Protein 1ZLB (pdb70)

Structure (mmCIF, N/CA/C/O backbone):
data_1ZLB
#
_entry.id   1ZLB
#
_cell.length_a   39.964
_cell.length_b   53.794
_cell.length_c   89.816
_cell.angle_alpha   90.00
_cell.angle_beta   90.00
_cell.angle_gamma   90.00
#
_symmetry.space_group_name_H-M   'C 2 2 21'
#
loop_
_entity.id
_entity.type
_entity.pdbx_description
1 polymer 'hypotensive phospholipase A2'
2 water water
#
loop_
_atom_site.group_PDB
_atom_site.id
_atom_site.type_symbol
_atom_site.label_atom_id
_atom_site.label_alt_id
_atom_site.label_comp_id
_atom_site.label_asym_id
_atom_site.label_entity_id
_atom_site.label_seq_id
_atom_site.pdbx_PDB_ins_code
_atom_site.Cartn_x
_atom_site.Cartn_y
_atom_site.Cartn_z
_atom_site.occupancy
_atom_site.B_iso_or_equiv
_atom_site.auth_seq_id
_atom_site.auth_comp_id
_atom_site.auth_asym_id
_atom_site.auth_atom_id
_atom_site.pdbx_PDB_model_num
ATOM 1 N N . SER A 1 1 ? 25.249 11.493 36.051 1.00 8.76 1 SER A N 1
ATOM 2 C CA . SER A 1 1 ? 25.818 12.067 34.826 1.00 8.35 1 SER A CA 1
ATOM 3 C C . SER A 1 1 ? 24.718 12.114 33.789 1.00 7.83 1 SER A C 1
ATOM 4 O O . SER A 1 1 ? 23.738 11.375 33.882 1.00 8.09 1 SER A O 1
ATOM 7 N N . LEU A 1 2 ? 24.958 12.890 32.736 1.00 7.95 2 LEU A N 1
ATOM 8 C CA . LEU A 1 2 ? 23.955 12.917 31.652 1.00 7.64 2 LEU A CA 1
ATOM 9 C C . LEU A 1 2 ? 23.847 11.574 30.977 1.00 7.83 2 LEU A C 1
ATOM 10 O O . LEU A 1 2 ? 22.782 11.259 30.451 1.00 8.38 2 LEU A O 1
ATOM 15 N N . TRP A 1 3 ? 24.907 10.780 30.951 1.00 8.47 3 TRP A N 1
ATOM 16 C CA . TRP A 1 3 ? 24.811 9.432 30.394 1.00 9.72 3 TRP A CA 1
ATOM 17 C C . TRP A 1 3 ? 23.730 8.675 31.111 1.00 9.46 3 TRP A C 1
ATOM 18 O O . TRP A 1 3 ? 22.918 7.988 30.537 1.00 10.78 3 TRP A O 1
ATOM 29 N N . GLN A 1 4 ? 23.734 8.728 32.450 1.00 9.79 4 GLN A N 1
ATOM 30 C CA . GLN A 1 4 ? 22.792 8.075 33.294 1.00 10.43 4 GLN A CA 1
ATOM 31 C C . GLN A 1 4 ? 21.428 8.690 33.133 1.00 9.31 4 GLN A C 1
ATOM 32 O O . GLN A 1 4 ? 20.428 7.941 33.120 1.00 10.87 4 GLN A O 1
ATOM 38 N N . PHE A 1 5 ? 21.329 10.007 32.988 1.00 8.70 5 PHE A N 1
ATOM 39 C CA . PHE A 1 5 ? 20.035 10.626 32.760 1.00 8.40 5 PHE A CA 1
ATOM 40 C C . PHE A 1 5 ? 19.406 10.038 31.488 1.00 8.77 5 PHE A C 1
ATOM 41 O O . PHE A 1 5 ? 18.237 9.680 31.434 1.00 9.25 5 PHE A O 1
ATOM 49 N N . GLY A 1 6 ? 20.228 9.853 30.458 1.00 8.69 6 GLY A N 1
ATOM 50 C CA . GLY A 1 6 ? 19.697 9.240 29.243 1.00 9.52 6 GLY A CA 1
ATOM 51 C C . GLY A 1 6 ? 19.233 7.855 29.453 1.00 10.74 6 GLY A C 1
ATOM 52 O O . GLY A 1 6 ? 18.219 7.445 28.933 1.00 10.77 6 GLY A O 1
ATOM 53 N N . LYS A 1 7 ? 19.995 7.046 30.202 1.00 12.36 7 LYS A N 1
ATOM 54 C CA . LYS A 1 7 ? 19.571 5.688 30.499 1.00 14.18 7 LYS A CA 1
ATOM 55 C C . LYS A 1 7 ? 18.289 5.704 31.304 1.00 14.24 7 LYS A C 1
ATOM 56 O O . LYS A 1 7 ? 17.365 4.880 31.102 1.00 15.45 7 LYS A O 1
ATOM 62 N N . MET A 1 8 ? 18.179 6.642 32.229 1.00 13.95 8 MET A N 1
ATOM 63 C CA . MET A 1 8 ? 16.947 6.738 33.007 1.00 13.96 8 MET A CA 1
ATOM 64 C C . MET A 1 8 ? 15.718 7.079 32.169 1.00 13.32 8 MET A C 1
ATOM 65 O O . MET A 1 8 ? 14.629 6.516 32.304 1.00 14.63 8 MET A O 1
ATOM 70 N N . ILE A 1 9 ? 15.908 8.059 31.292 1.00 11.89 9 ILE A N 1
ATOM 71 C CA . ILE A 1 9 ? 14.861 8.443 30.382 1.00 11.14 9 ILE A CA 1
ATOM 72 C C . ILE A 1 9 ? 14.428 7.279 29.503 1.00 11.48 9 ILE A C 1
ATOM 73 O O . ILE A 1 9 ? 13.254 7.037 29.294 1.00 13.18 9 ILE A O 1
ATOM 78 N N . ASN A 1 10 ? 15.387 6.520 29.005 1.00 11.29 10 ASN A N 1
ATOM 79 C CA . ASN A 1 10 ? 15.040 5.391 28.163 1.00 12.80 10 ASN A CA 1
ATOM 80 C C . ASN A 1 10 ? 14.264 4.352 28.935 1.00 12.90 10 ASN A C 1
ATOM 81 O O . ASN A 1 10 ? 13.332 3.736 28.425 1.00 14.99 10 ASN A O 1
ATOM 86 N N . TYR A 1 11 ? 14.581 4.178 30.210 1.00 14.70 11 TYR A N 1
ATOM 87 C CA . TYR A 1 11 ? 13.902 3.191 31.014 1.00 17.11 11 TYR A CA 1
ATOM 88 C C . TYR A 1 11 ? 12.495 3.630 31.318 1.00 16.62 11 TYR A C 1
ATOM 89 O O . TYR A 1 11 ? 11.531 2.841 31.267 1.00 18.83 11 TYR A O 1
ATOM 98 N N . VAL A 1 12 ? 12.327 4.892 31.645 1.00 16.10 12 VAL A N 1
ATOM 99 C CA . VAL A 1 12 ? 11.000 5.361 32.092 1.00 16.88 12 VAL A CA 1
ATOM 100 C C . VAL A 1 12 ? 10.083 5.733 30.950 1.00 14.95 12 VAL A C 1
ATOM 101 O O . VAL A 1 12 ? 8.881 5.472 30.987 1.00 18.27 12 VAL A O 1
ATOM 105 N N . MET A 1 13 ? 10.687 6.293 29.896 1.00 13.38 13 MET A N 1
ATOM 106 C CA . MET A 1 13 ? 9.900 6.775 28.775 1.00 13.90 13 MET A CA 1
ATOM 107 C C . MET A 1 13 ? 9.945 5.872 27.539 1.00 12.76 13 MET A C 1
ATOM 108 O O . MET A 1 13 ? 9.180 6.102 26.627 0.50 12.33 13 MET A O 1
ATOM 113 N N . GLY A 1 14 ? 10.856 4.926 27.514 1.00 12.01 14 GLY A N 1
ATOM 114 C CA . GLY A 1 14 ? 11.029 4.081 26.347 1.00 12.36 14 GLY A CA 1
ATOM 115 C C . GLY A 1 14 ? 12.249 4.441 25.546 1.00 12.22 14 GLY A C 1
ATOM 116 O O . GLY A 1 14 ? 12.843 5.498 25.679 1.00 12.23 14 GLY A O 1
ATOM 117 N N . GLU A 1 15 ? 12.651 3.526 24.692 1.00 15.18 15 GLU A N 1
ATOM 118 C CA . GLU A 1 15 ? 13.796 3.590 23.811 1.00 16.22 15 GLU A CA 1
ATOM 119 C C . GLU A 1 15 ? 13.842 4.909 23.033 1.00 15.95 15 GLU A C 1
ATOM 120 O O . GLU A 1 15 ? 14.925 5.518 22.828 1.00 16.96 15 GLU A O 1
ATOM 126 N N . SER A 1 16 ? 12.750 5.448 22.584 1.00 14.99 16 SER A N 1
ATOM 127 C CA . SER A 1 16 ? 12.845 6.729 21.881 1.00 13.85 16 SER A CA 1
ATOM 128 C C . SER A 1 16 ? 13.033 7.933 22.750 1.00 13.53 16 SER A C 1
ATOM 129 O O . SER A 1 16 ? 13.107 9.053 22.292 1.00 14.51 16 SER A O 1
ATOM 132 N N . GLY A 1 17 ? 13.105 7.686 24.059 1.00 14.74 17 GLY A N 1
ATOM 133 C CA . GLY A 1 17 ? 13.025 8.804 24.952 1.00 12.14 17 GLY A CA 1
ATO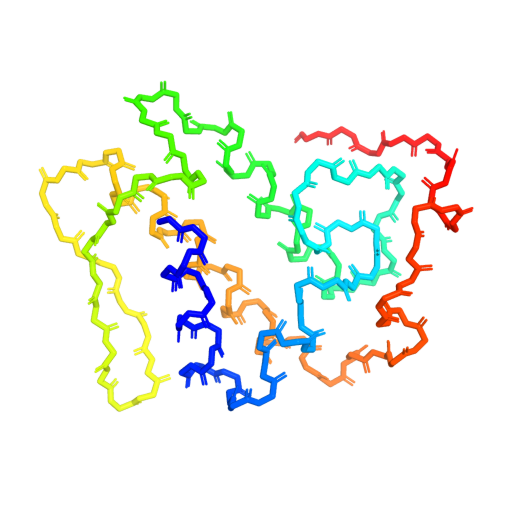M 134 C C . GLY A 1 17 ? 14.216 9.713 24.973 1.00 11.82 17 GLY A C 1
ATOM 135 O O . GLY A 1 17 ? 13.984 10.904 25.087 1.00 10.96 17 GLY A O 1
ATOM 136 N N . VAL A 1 18 ? 15.444 9.257 24.860 1.00 13.96 18 VAL A N 1
ATOM 137 C CA . VAL A 1 18 ? 16.544 10.211 24.877 1.00 17.41 18 VAL A CA 1
ATOM 138 C C . VAL A 1 18 ? 16.420 11.220 23.768 1.00 14.71 18 VAL A C 1
ATOM 139 O O . VAL A 1 18 ? 16.556 12.390 23.933 1.00 17.43 18 VAL A O 1
ATOM 143 N N . LEU A 1 19 ? 16.133 10.641 22.544 1.00 12.78 19 LEU A N 1
ATOM 144 C CA . LEU A 1 19 ? 16.123 11.571 21.481 1.00 14.18 19 LEU A CA 1
ATOM 145 C C . LEU A 1 19 ? 14.901 12.450 21.618 1.00 12.34 19 LEU A C 1
ATOM 146 O O . LEU A 1 19 ? 14.960 13.580 21.256 1.00 15.00 19 LEU A O 1
ATOM 151 N N . GLN A 1 20 ? 13.768 11.898 22.127 1.00 11.67 20 GLN A N 1
ATOM 152 C CA . GLN A 1 20 ? 12.574 12.660 22.273 1.00 12.10 20 GLN A CA 1
ATOM 153 C C . GLN A 1 20 ? 12.728 13.826 23.254 1.00 11.17 20 GLN A C 1
ATOM 154 O O . GLN A 1 20 ? 12.117 14.845 23.066 1.00 12.15 20 GLN A O 1
ATOM 165 N N . TYR A 1 21 ? 13.522 13.633 24.295 1.00 10.55 21 TYR A N 1
ATOM 166 C CA . TYR A 1 21 ? 13.549 14.602 25.362 1.00 11.91 21 TYR A CA 1
ATOM 167 C C . TYR A 1 21 ? 14.828 15.355 25.450 1.00 15.11 21 TYR A C 1
ATOM 168 O O . TYR A 1 21 ? 15.042 16.341 26.137 1.00 24.38 21 TYR A O 1
ATOM 177 N N . LEU A 1 22 ? 15.885 15.012 24.762 1.00 16.82 22 LEU A N 1
ATOM 178 C CA . LEU A 1 22 ? 16.962 15.875 25.343 0.60 12.08 22 LEU A CA 1
ATOM 179 C C . LEU A 1 22 ? 17.304 16.933 24.305 1.00 10.06 22 LEU A C 1
ATOM 180 O O . LEU A 1 22 ? 18.204 17.649 24.641 1.00 10.68 22 LEU A O 1
ATOM 185 N N . SER A 1 23 ? 16.517 17.193 23.279 1.00 10.27 23 SER A N 1
ATOM 186 C CA . SER A 1 23 ? 16.384 18.547 22.727 1.00 9.63 23 SER A CA 1
ATOM 187 C C . SER A 1 23 ? 14.920 18.780 22.560 1.00 8.80 23 SER A C 1
ATOM 188 O O . SER A 1 23 ? 14.285 18.189 21.689 1.00 10.74 23 SER A O 1
ATOM 191 N N . TYR A 1 24 ? 14.323 19.553 23.433 1.00 9.38 24 TYR A N 1
ATOM 192 C CA . TYR A 1 24 ? 12.898 19.858 23.370 1.00 9.03 24 TYR A CA 1
ATOM 193 C C . TYR A 1 24 ? 12.733 21.223 23.987 1.00 9.10 24 TYR A C 1
ATOM 194 O O . TYR A 1 24 ? 13.285 21.523 25.059 1.00 10.06 24 TYR A O 1
ATOM 203 N N . GLY A 1 25 ? 11.916 22.030 23.342 1.00 8.94 25 GLY A N 1
ATOM 204 C CA . GLY A 1 25 ? 11.622 23.340 23.873 1.00 9.48 25 GLY A CA 1
ATOM 205 C C . GLY A 1 25 ? 12.861 24.164 24.067 1.00 9.17 25 GLY A C 1
ATOM 206 O O . GLY A 1 25 ? 13.855 24.053 23.340 1.00 10.37 25 GLY A O 1
ATOM 207 N N . CYS A 1 26 ? 12.778 25.053 25.050 1.00 8.80 26 CYS A N 1
ATOM 208 C CA . CYS A 1 26 ? 13.840 25.965 25.336 1.00 9.23 26 CYS A CA 1
ATOM 209 C C . CYS A 1 26 ? 14.792 25.451 26.401 1.00 8.98 26 CYS A C 1
ATOM 210 O O . CYS A 1 26 ? 15.887 25.984 26.493 1.00 11.59 26 CYS A O 1
ATOM 213 N N . TYR A 1 27 ? 14.431 24.416 27.160 1.00 8.93 27 TYR A N 1
ATOM 214 C CA . TYR A 1 27 ? 15.236 24.008 28.305 1.00 9.07 27 TYR A CA 1
ATOM 215 C C . TYR A 1 27 ? 15.577 22.546 28.348 1.00 10.46 27 TYR A C 1
ATOM 216 O O . TYR A 1 27 ? 16.393 22.201 29.217 1.00 11.45 27 TYR A O 1
ATOM 225 N N . CYS A 1 28 ? 15.046 21.682 27.521 1.00 9.84 28 CYS A N 1
ATOM 226 C CA . CYS A 1 28 ? 15.444 20.279 27.616 1.00 11.12 28 CYS A CA 1
ATOM 227 C C . CYS A 1 28 ? 16.718 20.176 26.847 1.00 16.55 28 CYS A C 1
ATOM 228 O O . CYS A 1 28 ? 16.628 20.453 25.617 0.70 15.75 28 CYS A O 1
ATOM 231 N N . GLY A 1 29 ? 17.757 19.774 27.572 1.00 21.59 29 GLY A N 1
ATOM 232 C CA . GLY A 1 29 ? 19.196 19.875 27.452 1.00 18.34 29 GLY A CA 1
ATOM 233 C C . GLY A 1 29 ? 19.680 20.571 28.721 1.00 13.97 29 GLY A C 1
ATOM 234 O O . GLY A 1 29 ? 19.199 20.468 29.832 1.00 14.91 29 GLY A O 1
ATOM 235 N N . LEU A 1 30 ? 20.750 21.380 28.607 1.00 14.65 30 LEU A N 1
ATOM 236 C CA . LEU A 1 30 ? 21.226 22.179 29.708 1.00 14.18 30 LEU A CA 1
ATOM 237 C C . LEU A 1 30 ? 21.520 23.560 29.181 1.00 13.13 30 LEU A C 1
ATOM 238 O O . LEU A 1 30 ? 21.769 23.709 28.010 0.70 14.95 30 LEU A O 1
ATOM 243 N N . GLY A 1 31 ? 21.489 24.545 30.056 1.00 14.52 31 GLY A N 1
ATOM 244 C CA . GLY A 1 31 ? 21.921 25.860 29.672 1.00 18.07 31 GLY A CA 1
ATOM 245 C C . GLY A 1 31 ? 20.992 26.506 28.713 1.00 13.62 31 GLY A C 1
ATOM 246 O O . GLY A 1 31 ? 21.483 27.386 27.994 1.00 16.39 31 GLY A O 1
ATOM 247 N N . GLY A 1 32 ? 19.671 26.190 28.787 1.00 13.47 32 GLY A N 1
ATOM 248 C CA . GLY A 1 32 ? 18.664 26.815 27.987 1.00 12.79 32 GLY A CA 1
ATOM 249 C C . GLY A 1 32 ? 18.453 28.267 28.266 1.00 11.52 32 GLY A C 1
ATOM 250 O O . GLY A 1 32 ? 18.994 28.803 29.187 1.00 14.19 32 GLY A O 1
ATOM 251 N N . GLN A 1 33 ? 17.639 28.894 27.447 1.00 12.59 33 GLN A N 1
ATOM 252 C CA . GLN A 1 33 ? 17.373 30.309 27.511 1.00 10.89 33 GLN A CA 1
ATOM 253 C C . GLN A 1 33 ? 15.892 30.485 27.218 1.00 10.19 33 GLN A C 1
ATOM 254 O O . GLN A 1 33 ? 15.228 29.641 26.656 1.00 10.78 33 GLN A O 1
ATOM 260 N N . GLY A 1 34 ? 15.411 31.664 27.574 1.00 11.25 34 GLY A N 1
ATOM 261 C CA . GLY A 1 34 ? 14.096 32.075 27.229 1.00 11.84 34 GLY A CA 1
ATOM 262 C C . GLY A 1 34 ? 13.057 31.521 28.151 1.00 10.85 34 GLY A C 1
ATOM 263 O O . GLY A 1 34 ? 13.256 31.327 29.348 1.00 10.91 34 GLY A O 1
ATOM 264 N N . GLN A 1 35 ? 11.850 31.336 27.618 1.00 11.20 35 GLN A N 1
ATOM 265 C CA . GLN A 1 35 ? 10.690 30.962 28.374 1.00 11.37 35 GLN A CA 1
ATOM 266 C C . GLN A 1 35 ? 10.354 29.502 28.140 1.00 10.16 35 GLN A C 1
ATOM 267 O O . GLN A 1 35 ? 10.332 29.077 26.988 1.00 10.62 35 GLN A O 1
ATOM 273 N N . PRO A 1 36 ? 10.058 28.706 29.141 1.00 10.88 36 PRO A N 1
ATOM 274 C CA . PRO A 1 36 ? 9.642 27.329 28.883 1.00 10.79 36 PRO A CA 1
ATOM 275 C C . PRO A 1 36 ? 8.428 27.291 27.970 1.00 10.16 36 PRO A C 1
ATOM 276 O O . PRO A 1 36 ? 7.512 28.094 28.097 1.00 12.18 36 PRO A O 1
ATOM 280 N N . THR A 1 37 ? 8.414 26.350 27.018 1.00 10.22 37 THR A N 1
ATOM 281 C CA . THR A 1 37 ? 7.358 26.341 26.053 1.00 10.76 37 THR A CA 1
ATOM 282 C C . THR A 1 37 ? 6.082 25.683 26.526 1.00 10.68 37 THR A C 1
ATOM 283 O O . THR A 1 37 ? 5.001 26.065 26.071 1.00 12.55 37 THR A O 1
ATOM 287 N N . ASP A 1 38 ? 6.168 24.735 27.408 1.00 11.29 38 ASP A N 1
ATOM 288 C CA . ASP A 1 38 ? 5.046 23.919 27.811 1.00 11.64 38 ASP A CA 1
ATOM 289 C C . ASP A 1 38 ? 5.468 23.151 29.066 1.00 11.70 38 ASP A C 1
ATOM 290 O O . ASP A 1 38 ? 6.551 23.359 29.614 1.00 11.62 38 ASP A O 1
ATOM 295 N N . ALA A 1 39 ? 4.613 22.260 29.517 1.00 12.37 39 ALA A N 1
ATOM 296 C CA . ALA A 1 39 ? 4.889 21.573 30.784 1.00 13.53 39 ALA A CA 1
ATOM 297 C C . ALA A 1 39 ? 6.100 20.686 30.704 1.00 12.24 39 ALA A C 1
ATOM 298 O O . ALA A 1 39 ? 6.872 20.602 31.628 1.00 11.74 39 ALA A O 1
ATOM 300 N N . THR A 1 40 ? 6.269 19.980 29.609 1.00 10.98 40 THR A N 1
ATOM 301 C CA . THR A 1 40 ? 7.480 19.165 29.455 1.00 10.47 40 THR A CA 1
ATOM 302 C C . THR A 1 40 ? 8.715 20.029 29.539 1.00 9.70 40 THR A C 1
ATOM 303 O O . THR A 1 40 ? 9.677 19.721 30.227 1.00 10.03 40 THR A O 1
ATOM 307 N N . ASP A 1 41 ? 8.715 21.165 28.839 1.00 9.98 41 ASP A N 1
ATOM 308 C CA . ASP A 1 41 ? 9.846 22.054 28.893 1.00 9.81 41 ASP A CA 1
ATOM 309 C C . ASP A 1 41 ? 10.063 22.578 30.310 1.00 10.04 41 ASP A C 1
ATOM 310 O O . ASP A 1 41 ? 11.194 22.799 30.743 1.00 10.24 41 ASP A O 1
ATOM 315 N N . ARG A 1 42 ? 8.965 22.827 31.025 1.00 10.30 42 ARG A N 1
ATOM 316 C CA . ARG A 1 42 ? 9.093 23.233 32.414 1.00 11.95 42 ARG A CA 1
ATOM 317 C C . ARG A 1 42 ? 9.761 22.159 33.261 1.00 10.86 42 ARG A C 1
ATOM 318 O O . ARG A 1 42 ? 10.517 22.483 34.144 1.00 11.22 42 ARG A O 1
ATOM 326 N N . CYS A 1 43 ? 9.515 20.893 32.966 1.00 11.02 43 CYS A N 1
ATOM 327 C CA . CYS A 1 43 ? 10.237 19.830 33.645 1.00 10.59 43 CYS A CA 1
ATOM 328 C C . CYS A 1 43 ? 11.723 20.054 33.470 1.00 9.61 43 CYS A C 1
ATOM 329 O O . CYS A 1 43 ? 12.532 19.874 34.376 1.00 10.25 43 CYS A O 1
ATOM 332 N N . CYS A 1 44 ? 12.099 20.392 32.239 1.00 9.60 44 CYS A N 1
ATOM 333 C CA . CYS A 1 44 ? 13.504 20.629 31.938 1.00 10.06 44 CYS A CA 1
ATOM 334 C C . CYS A 1 44 ? 14.053 21.863 32.552 1.00 9.37 44 CYS A C 1
ATOM 335 O O . CYS A 1 44 ? 15.238 21.919 32.928 1.00 9.89 44 CYS A O 1
ATOM 338 N N . PHE A 1 45 ? 13.240 22.921 32.635 1.00 9.63 45 PHE A N 1
ATOM 339 C CA . PHE A 1 45 ? 13.668 24.125 33.305 1.00 9.68 45 PHE A CA 1
ATOM 340 C C . PHE A 1 45 ? 13.986 23.804 34.769 1.00 10.26 45 PHE A C 1
ATOM 341 O O . PHE A 1 45 ? 15.020 24.203 35.286 1.00 10.62 45 PHE A O 1
ATOM 349 N N . VAL A 1 46 ? 13.081 23.108 35.447 1.00 10.53 46 VAL A N 1
ATOM 350 C CA . VAL A 1 46 ? 13.341 22.754 36.805 1.00 11.17 46 VAL A CA 1
ATOM 351 C C . VAL A 1 46 ? 14.577 21.886 36.902 1.00 10.41 46 VAL A C 1
ATOM 352 O O . VAL A 1 46 ? 15.377 22.037 37.810 1.00 11.48 46 VAL A O 1
ATOM 356 N N . HIS A 1 47 ? 14.786 21.000 35.965 1.00 9.49 47 HIS A N 1
ATOM 357 C CA . HIS A 1 47 ? 15.975 20.139 35.978 1.00 9.74 47 HIS A CA 1
ATOM 358 C C . HIS A 1 47 ? 17.251 20.913 35.862 1.00 9.61 47 HIS A C 1
ATOM 359 O O . HIS A 1 47 ? 18.211 20.658 36.562 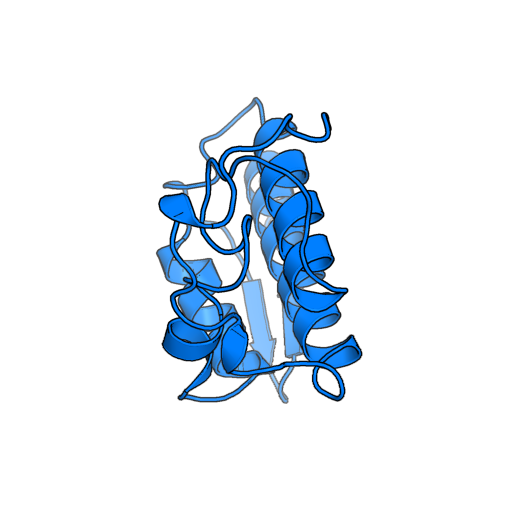1.00 10.40 47 HIS A O 1
ATOM 366 N N . ASP A 1 48 ? 17.250 21.890 35.010 1.00 10.45 48 ASP A N 1
ATOM 367 C CA . ASP A 1 48 ? 18.410 22.767 34.835 1.00 11.38 48 ASP A CA 1
ATOM 368 C C . ASP A 1 48 ? 18.666 23.533 36.120 1.00 11.64 48 ASP A C 1
ATOM 369 O O . ASP A 1 48 ? 19.786 23.598 36.622 1.00 11.73 48 ASP A O 1
ATOM 378 N N . CYS A 1 49 ? 17.630 24.095 36.717 1.00 11.70 49 CYS A N 1
ATOM 379 C CA . CYS A 1 49 ? 17.785 24.795 38.009 1.00 12.57 49 CYS A CA 1
ATOM 380 C C . CYS A 1 49 ? 18.252 23.835 39.080 1.00 11.83 49 CYS A C 1
ATOM 381 O O . CYS A 1 49 ? 19.043 24.217 39.937 1.00 12.96 49 CYS A O 1
ATOM 384 N N . CYS A 1 50 ? 17.826 22.573 39.001 1.00 12.06 50 CYS A N 1
ATOM 385 C CA . CYS A 1 50 ? 18.183 21.580 39.988 1.00 12.11 50 CYS A CA 1
ATOM 386 C C . CYS A 1 50 ? 19.678 21.335 39.911 1.00 10.95 50 CYS A C 1
ATOM 387 O O . CYS A 1 50 ? 20.373 21.269 40.903 1.00 11.07 50 CYS A O 1
ATOM 390 N N . TYR A 1 51 ? 20.167 21.140 38.683 1.00 10.10 51 TYR A N 1
ATOM 391 C CA . TYR A 1 51 ? 21.613 20.997 38.510 1.00 9.85 51 TYR A CA 1
ATOM 392 C C . TYR A 1 51 ? 22.330 22.219 39.057 1.00 10.91 51 TYR A C 1
ATOM 393 O O . TYR A 1 51 ? 23.411 22.076 39.599 1.00 11.33 51 TYR A O 1
ATOM 402 N N . GLY A 1 52 ? 21.772 23.395 38.901 1.00 11.51 52 GLY A N 1
ATOM 403 C CA . GLY A 1 52 ? 22.422 24.605 39.354 1.00 14.48 52 GLY A CA 1
ATOM 404 C C . GLY A 1 52 ? 22.543 24.626 40.868 1.00 15.69 52 GLY A C 1
ATOM 405 O O . GLY A 1 52 ? 23.416 25.342 41.387 1.00 19.38 52 GLY A O 1
ATOM 406 N N . LYS A 1 53 ? 21.735 23.866 41.587 1.00 14.91 53 LYS A N 1
ATOM 407 C CA . LYS A 1 53 ? 21.825 23.751 43.039 1.00 17.44 53 LYS A CA 1
ATOM 408 C C . LYS A 1 53 ? 22.861 22.758 43.499 1.00 17.16 53 LYS A C 1
ATOM 409 O O . LYS A 1 53 ? 23.138 22.676 44.695 1.00 21.27 53 LYS A O 1
ATOM 415 N N . VAL A 1 54 ? 23.448 21.983 42.620 1.00 14.90 54 VAL A N 1
ATOM 416 C CA . VAL A 1 54 ? 24.426 20.968 42.957 1.00 15.99 54 VAL A CA 1
ATOM 417 C C . VAL A 1 54 ? 25.809 21.576 42.988 1.00 18.05 54 VAL A C 1
ATOM 418 O O . VAL A 1 54 ? 26.422 21.858 41.941 1.00 22.21 54 VAL A O 1
ATOM 422 N N . THR A 1 55 ? 26.280 21.778 44.220 1.00 18.36 55 THR A N 1
ATOM 423 C CA . THR A 1 55 ? 27.467 22.602 44.323 1.00 24.49 55 THR A CA 1
ATOM 424 C C . THR A 1 55 ? 28.679 21.745 44.639 1.00 21.54 55 THR A C 1
ATOM 425 O O . THR A 1 55 ? 29.801 22.166 44.357 0.50 18.19 55 THR A O 1
ATOM 432 N N . GLY A 1 56 ? 28.432 20.610 45.257 1.00 21.69 56 GLY A N 1
ATOM 433 C CA . GLY A 1 56 ? 29.495 19.742 45.600 1.00 24.27 56 GLY A CA 1
ATOM 434 C C . GLY A 1 56 ? 30.232 18.841 44.648 1.00 17.08 56 GLY A C 1
ATOM 435 O O . GLY A 1 56 ? 31.284 18.184 44.881 1.00 16.91 56 GLY A O 1
ATOM 436 N N . CYS A 1 57 ? 29.669 18.675 43.522 1.00 14.99 57 CYS A N 1
ATOM 437 C CA . CYS A 1 57 ? 29.931 17.658 42.527 1.00 12.51 57 CYS A CA 1
ATOM 438 C C . CYS A 1 57 ? 29.345 18.172 41.211 1.00 11.55 57 CYS A C 1
ATOM 439 O O . CYS A 1 57 ? 28.740 19.232 41.177 1.00 13.37 57 CYS A O 1
ATOM 442 N N . ASN A 1 58 ? 29.615 17.447 40.158 1.00 11.77 58 ASN A N 1
ATOM 443 C CA . ASN A 1 58 ? 29.342 17.922 38.799 1.00 11.06 58 ASN A CA 1
ATOM 444 C C . ASN A 1 58 ? 28.160 17.111 38.294 1.00 9.41 58 ASN A C 1
ATOM 445 O O . ASN A 1 58 ? 28.309 15.933 37.978 1.00 10.39 58 ASN A O 1
ATOM 450 N N . PRO A 1 59 ? 26.991 17.717 38.163 1.00 9.51 59 PRO A N 1
ATOM 451 C CA . PRO A 1 59 ? 25.802 16.947 37.768 1.00 9.36 59 PRO A CA 1
ATOM 452 C C . PRO A 1 59 ? 25.851 16.478 36.334 1.00 8.92 59 PRO A C 1
ATOM 453 O O . PRO A 1 59 ? 25.185 15.524 35.985 1.00 10.09 59 PRO A O 1
ATOM 457 N N . LYS A 1 60 ? 26.622 17.132 35.486 1.00 9.25 60 LYS A N 1
ATOM 458 C CA . LYS A 1 60 ? 26.768 16.674 34.095 1.00 9.82 60 LYS A CA 1
ATOM 459 C C . LYS A 1 60 ? 27.556 15.384 33.998 1.00 9.41 60 LYS A C 1
ATOM 460 O O . LYS A 1 60 ? 27.267 14.501 33.211 1.00 10.04 60 LYS A O 1
ATOM 470 N N . ILE A 1 61 ? 28.638 15.371 34.765 1.00 11.37 61 ILE A N 1
ATOM 471 C CA . ILE A 1 61 ? 29.714 14.422 34.554 1.00 12.17 61 ILE A CA 1
ATOM 472 C C . ILE A 1 61 ? 29.710 13.311 35.557 1.00 11.50 61 ILE A C 1
ATOM 473 O O . ILE A 1 61 ? 30.027 12.159 35.188 1.00 13.69 61 ILE A O 1
ATOM 478 N N . ASP A 1 62 ? 29.411 13.580 36.828 1.00 11.95 62 ASP A N 1
ATOM 479 C CA . ASP A 1 62 ? 29.665 12.604 37.872 1.00 12.71 62 ASP A CA 1
ATOM 480 C C . ASP A 1 62 ? 28.587 11.567 37.864 1.00 11.61 62 ASP A C 1
ATOM 481 O O . ASP A 1 62 ? 27.402 11.792 37.641 1.00 12.43 62 ASP A O 1
ATOM 486 N N . SER A 1 63 ? 29.049 10.360 38.194 1.00 13.13 63 SER A N 1
ATOM 487 C CA . SER A 1 63 ? 28.198 9.195 38.161 1.00 14.03 63 SER A CA 1
ATOM 488 C C . SER A 1 63 ? 27.542 8.929 39.506 1.00 15.37 63 SER A C 1
ATOM 489 O O . SER A 1 63 ? 28.241 8.838 40.513 1.00 19.82 63 SER A O 1
ATOM 492 N N . TYR A 1 64 ? 26.232 8.740 39.558 1.00 12.89 64 TYR A N 1
ATOM 493 C CA . TYR A 1 64 ? 25.490 8.457 40.764 1.00 14.06 64 TYR A CA 1
ATOM 494 C C . TYR A 1 64 ? 25.097 6.981 40.812 1.00 16.20 64 TYR A C 1
ATOM 495 O O . TYR A 1 64 ? 25.477 6.235 39.913 1.00 18.96 64 TYR A O 1
ATOM 504 N N . THR A 1 65 ? 24.332 6.610 41.805 1.00 18.79 65 THR A N 1
ATOM 505 C CA . THR A 1 65 ? 23.769 5.291 42.063 1.00 19.81 65 THR A CA 1
ATOM 506 C C . THR A 1 65 ? 22.257 5.300 41.947 1.00 20.15 65 THR A C 1
ATOM 507 O O . THR A 1 65 ? 21.608 6.038 42.666 1.00 20.33 65 THR A O 1
ATOM 511 N N . TYR A 1 66 ? 21.763 4.389 41.081 1.00 22.75 66 TYR A N 1
ATOM 512 C CA . TYR A 1 66 ? 20.319 4.298 40.972 1.00 24.35 66 TYR A CA 1
ATOM 513 C C . TYR A 1 66 ? 19.882 2.895 40.540 1.00 26.49 66 TYR A C 1
ATOM 514 O O . TYR A 1 66 ? 20.684 2.199 39.948 1.00 27.38 66 TYR A O 1
ATOM 523 N N . SER A 1 67 ? 18.635 2.616 40.861 0.60 25.10 67 SER A N 1
ATOM 524 C CA . SER A 1 67 ? 17.886 1.450 40.479 0.60 20.66 67 SER A CA 1
ATOM 525 C C . SER A 1 67 ? 16.733 1.750 39.497 0.60 21.51 67 SER A C 1
ATOM 526 O O . SER A 1 67 ? 16.018 2.767 39.513 0.60 19.46 67 SER A O 1
ATOM 529 N N . LYS A 1 68 ? 16.523 0.709 38.685 0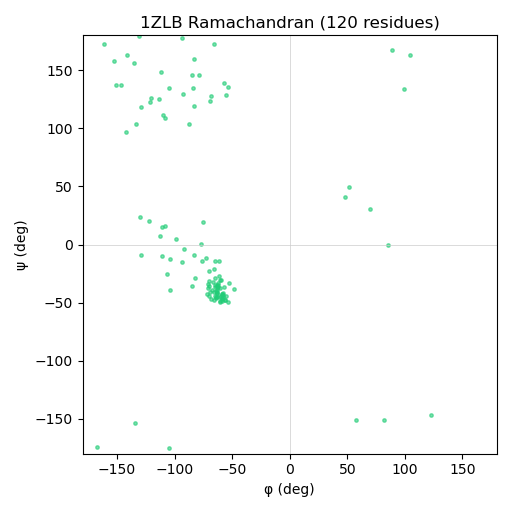.60 25.94 68 LYS A N 1
ATOM 530 C CA . LYS A 1 68 ? 15.771 0.434 37.529 0.60 27.13 68 LYS A CA 1
ATOM 531 C C . LYS A 1 68 ? 15.264 -1.007 37.731 0.60 24.31 68 LYS A C 1
ATOM 532 O O . LYS A 1 68 ? 15.922 -2.008 37.485 0.60 36.25 68 LYS A O 1
ATOM 538 N N . LYS A 1 69 ? 14.059 -1.019 38.214 0.60 22.08 69 LYS A N 1
ATOM 539 C CA . LYS A 1 69 ? 13.376 -2.296 38.428 0.60 16.36 69 LYS A CA 1
ATOM 540 C C . LYS A 1 69 ? 11.911 -1.996 38.156 0.60 14.62 69 LYS A C 1
ATOM 541 O O . LYS A 1 69 ? 11.411 -1.002 38.641 0.60 17.12 69 LYS A O 1
ATOM 547 N N . ASN A 1 70 ? 11.297 -2.924 37.443 0.60 14.17 70 ASN A N 1
ATOM 548 C CA . ASN A 1 70 ? 9.880 -2.826 37.170 0.60 15.12 70 ASN A CA 1
ATOM 549 C C . ASN A 1 70 ? 9.473 -1.452 36.676 0.60 17.15 70 ASN A C 1
ATOM 550 O O . ASN A 1 70 ? 8.400 -0.955 37.049 0.60 18.71 70 ASN A O 1
ATOM 555 N N . GLY A 1 71 ? 10.273 -0.836 35.814 0.60 16.76 71 GLY A N 1
ATOM 556 C CA . GLY A 1 71 ? 9.882 0.363 35.136 0.60 19.74 71 GLY A CA 1
ATOM 557 C C . GLY A 1 71 ? 10.089 1.685 35.805 0.60 19.54 71 GLY A C 1
ATOM 558 O O . GLY A 1 71 ? 9.814 2.781 35.277 0.60 19.48 71 GLY A O 1
ATOM 559 N N . ASP A 1 72 ? 10.629 1.648 37.017 0.60 19.30 72 ASP A N 1
ATOM 560 C CA . ASP A 1 72 ? 10.822 2.967 37.617 0.60 22.70 72 ASP A CA 1
ATOM 561 C C . ASP A 1 72 ? 12.225 3.115 38.154 0.60 26.43 72 ASP A C 1
ATOM 562 O O . ASP A 1 72 ? 12.959 2.144 38.038 0.60 23.58 72 ASP A O 1
ATOM 567 N N . VAL A 1 73 ? 12.408 4.315 38.681 1.00 31.16 73 VAL A N 1
ATOM 568 C CA . VAL A 1 73 ? 13.621 4.866 39.158 1.00 22.06 73 VAL A CA 1
ATOM 569 C C . VAL A 1 73 ? 13.565 5.271 40.643 1.00 14.32 73 VAL A C 1
ATOM 570 O O . VAL A 1 73 ? 12.635 6.016 41.005 1.00 22.86 73 VAL A O 1
ATOM 574 N N . VAL A 1 74 ? 14.407 4.740 41.406 1.00 16.68 74 VAL A N 1
ATOM 575 C CA . VAL A 1 74 ? 14.675 5.092 42.775 1.00 17.73 74 VAL A CA 1
ATOM 576 C C . VAL A 1 74 ? 16.111 5.490 42.886 1.00 18.44 74 VAL A C 1
ATOM 577 O O . VAL A 1 74 ? 17.136 4.816 42.585 1.00 17.22 74 VAL A O 1
ATOM 581 N N . CYS A 1 75 ? 16.443 6.649 43.403 1.00 16.93 75 CYS A N 1
ATOM 582 C CA . CYS A 1 75 ? 17.836 6.934 43.657 1.00 19.98 75 CYS A CA 1
ATOM 583 C C . CYS A 1 75 ? 18.326 6.406 44.986 1.00 21.75 75 CYS A C 1
ATOM 584 O O . CYS A 1 75 ? 17.656 6.351 46.014 0.50 21.55 75 CYS A O 1
ATOM 587 N N . GLY A 1 76 ? 19.590 6.014 44.947 1.00 19.48 76 GLY A N 1
ATOM 588 C CA . GLY A 1 76 ? 20.282 5.475 46.124 1.00 19.56 76 GLY A CA 1
ATOM 589 C C . GLY A 1 76 ? 21.656 6.036 46.336 1.00 20.84 76 GLY A C 1
ATOM 590 O O . GLY A 1 76 ? 22.085 7.130 45.976 1.00 26.46 76 GLY A O 1
ATOM 591 N N . GLY A 1 77 ? 22.522 5.274 46.980 1.00 22.75 77 GLY A N 1
ATOM 592 C CA . GLY A 1 77 ? 23.874 5.669 47.276 1.00 25.47 77 GLY A CA 1
ATOM 593 C C . GLY A 1 77 ? 23.994 6.403 48.595 1.00 21.54 77 GLY A C 1
ATOM 594 O O . GLY A 1 77 ? 22.993 6.819 49.153 1.00 22.82 77 GLY A O 1
ATOM 595 N N . ASP A 1 78 ? 25.211 6.564 49.045 1.00 20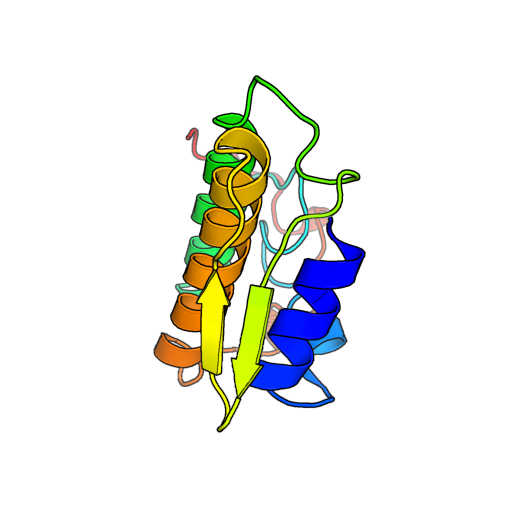.26 78 ASP A N 1
ATOM 596 C CA . ASP A 1 78 ? 25.577 7.226 50.311 1.00 16.62 78 ASP A CA 1
ATOM 597 C C . ASP A 1 78 ? 26.504 8.412 50.200 1.00 16.63 78 ASP A C 1
ATOM 598 O O . ASP A 1 78 ? 27.211 8.852 51.109 0.50 13.37 78 ASP A O 1
ATOM 603 N N . ASN A 1 79 ? 26.526 8.961 49.000 1.00 13.91 79 ASN A N 1
ATOM 604 C CA . ASN A 1 79 ? 27.189 10.196 48.705 1.00 13.47 79 ASN A CA 1
ATOM 605 C C . ASN A 1 79 ? 25.988 11.115 48.443 1.00 14.02 79 ASN A C 1
ATOM 606 O O . ASN A 1 79 ? 25.354 11.016 47.412 1.00 15.37 79 ASN A O 1
ATOM 611 N N . PRO A 1 80 ? 25.781 12.039 49.329 1.00 13.20 80 PRO A N 1
ATOM 612 C CA . PRO A 1 80 ? 24.561 12.841 49.168 1.00 12.98 80 PRO A CA 1
ATOM 613 C C . PRO A 1 80 ? 24.622 13.780 47.971 1.00 11.86 80 PRO A C 1
ATOM 614 O O . PRO A 1 80 ? 23.576 14.098 47.425 1.00 13.06 80 PRO A O 1
ATOM 618 N N . CYS A 1 81 ? 25.763 14.278 47.590 1.00 11.54 81 CYS A N 1
ATOM 619 C CA . CYS A 1 81 ? 25.839 15.122 46.404 1.00 10.57 81 CYS A CA 1
ATOM 620 C C . CYS A 1 81 ? 25.461 14.322 45.158 1.00 9.55 81 CYS A C 1
ATOM 621 O O . CYS A 1 81 ? 24.670 14.816 44.331 1.00 10.16 81 CYS A O 1
ATOM 624 N N . LYS A 1 82 ? 25.986 13.121 45.024 1.00 10.32 82 LYS A N 1
ATOM 625 C CA . LYS A 1 82 ? 25.610 12.316 43.870 1.00 10.34 82 LYS A CA 1
ATOM 626 C C . LYS A 1 82 ? 24.133 11.974 43.908 1.00 10.30 82 LYS A C 1
ATOM 627 O O . LYS A 1 82 ? 23.447 11.940 42.886 1.00 10.65 82 LYS A O 1
ATOM 633 N N . LYS A 1 83 ? 23.577 11.663 45.080 1.00 10.75 83 LYS A N 1
ATOM 634 C CA . LYS A 1 83 ? 22.178 11.377 45.186 1.00 11.86 83 LYS A CA 1
ATOM 635 C C . LYS A 1 83 ? 21.349 12.581 44.807 1.00 11.24 83 LYS A C 1
ATOM 636 O O . LYS A 1 83 ? 20.304 12.457 44.178 1.00 11.99 83 LYS A O 1
ATOM 642 N N . GLN A 1 84 ? 21.804 13.770 45.151 1.00 10.71 84 GLN A N 1
ATOM 643 C CA . GLN A 1 84 ? 21.139 14.978 44.724 1.00 10.54 84 GLN A CA 1
ATOM 644 C C . GLN A 1 84 ? 21.078 15.083 43.220 1.00 9.30 84 GLN A C 1
ATOM 645 O O . GLN A 1 84 ? 20.041 15.451 42.670 1.00 10.01 84 GLN A O 1
ATOM 651 N N . ILE A 1 85 ? 22.153 14.787 42.544 1.00 8.69 85 ILE A N 1
ATOM 652 C CA . ILE A 1 85 ? 22.155 14.759 41.090 1.00 8.23 85 ILE A CA 1
ATOM 653 C C . ILE A 1 85 ? 21.122 13.757 40.591 1.00 8.03 85 ILE A C 1
ATOM 654 O O . ILE A 1 85 ? 20.295 14.053 39.714 1.00 8.38 85 ILE A O 1
ATOM 659 N N . CYS A 1 86 ? 21.136 12.561 41.154 1.00 8.41 86 CYS A N 1
ATOM 660 C CA . CYS A 1 86 ? 20.240 11.512 40.733 1.00 9.93 86 CYS A CA 1
ATOM 661 C C . CYS A 1 86 ? 18.802 11.990 40.890 1.00 9.87 86 CYS A C 1
ATOM 662 O O . CYS A 1 86 ? 17.999 11.728 39.998 1.00 10.73 86 CYS A O 1
ATOM 665 N N . GLU A 1 87 ? 18.488 12.634 41.999 1.00 10.33 87 GLU A N 1
ATOM 666 C CA . GLU A 1 87 ? 17.144 13.085 42.222 1.00 11.83 87 GLU A CA 1
ATOM 667 C C . GLU A 1 87 ? 16.763 14.134 41.224 1.00 10.48 87 GLU A C 1
ATOM 668 O O . GLU A 1 87 ? 15.595 14.143 40.773 1.00 11.33 87 GLU A O 1
ATOM 674 N N . CYS A 1 88 ? 17.637 15.015 40.803 1.00 9.85 88 CYS A N 1
ATOM 675 C CA . CYS A 1 88 ? 17.269 15.966 39.745 1.00 9.04 88 CYS A CA 1
ATOM 676 C C . CYS A 1 88 ? 16.830 15.166 38.518 1.00 8.71 88 CYS A C 1
ATOM 677 O O . CYS A 1 88 ? 15.792 15.503 37.893 1.00 9.27 88 CYS A O 1
ATOM 680 N N . ASP A 1 89 ? 17.562 14.157 38.155 1.00 7.89 89 ASP A N 1
ATOM 681 C CA . ASP A 1 89 ? 17.273 13.383 36.957 1.00 7.95 89 ASP A CA 1
ATOM 682 C C . ASP A 1 89 ? 15.986 12.607 37.136 1.00 8.52 89 ASP A C 1
ATOM 683 O O . ASP A 1 89 ? 15.149 12.542 36.235 1.00 8.68 89 ASP A O 1
ATOM 688 N N . ARG A 1 90 ? 15.828 11.938 38.276 1.00 9.50 90 ARG A N 1
ATOM 689 C CA . ARG A 1 90 ? 14.652 11.129 38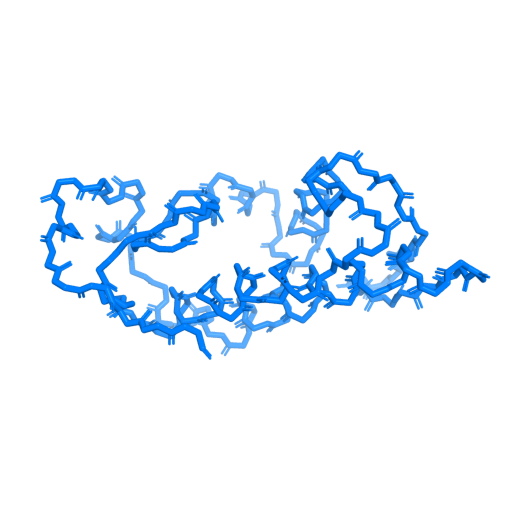.510 1.00 11.29 90 ARG A CA 1
ATOM 690 C C . ARG A 1 90 ? 13.408 11.978 38.454 1.00 11.31 90 ARG A C 1
ATOM 691 O O . ARG A 1 90 ? 12.416 11.603 37.838 1.00 12.02 90 ARG A O 1
ATOM 699 N N . VAL A 1 91 ? 13.409 13.081 39.170 1.00 11.43 91 VAL A N 1
ATOM 700 C CA . VAL A 1 91 ? 12.266 14.011 39.173 1.00 12.60 91 VAL A CA 1
ATOM 701 C C . VAL A 1 91 ? 11.929 14.391 37.734 1.00 11.31 91 VAL A C 1
ATOM 702 O O . VAL A 1 91 ? 10.756 14.332 37.318 1.00 13.37 91 VAL A O 1
ATOM 706 N N . ALA A 1 92 ? 12.925 14.793 36.970 1.00 10.45 92 ALA A N 1
ATOM 707 C CA . ALA A 1 92 ? 12.621 15.193 35.598 1.00 10.38 92 ALA A CA 1
ATOM 708 C C . ALA A 1 92 ? 11.989 14.085 34.816 1.00 10.24 92 ALA A C 1
ATOM 709 O O . ALA A 1 92 ? 11.039 14.307 34.093 1.00 10.75 92 ALA A O 1
ATOM 711 N N . THR A 1 93 ? 12.486 12.881 34.955 1.00 10.71 93 THR A N 1
ATOM 712 C CA . THR A 1 93 ? 11.926 11.789 34.213 1.00 11.21 93 THR A CA 1
ATOM 713 C C . THR A 1 93 ? 10.470 11.531 34.593 1.00 10.32 93 THR A C 1
ATOM 714 O O . THR A 1 93 ? 9.625 11.264 33.753 1.00 12.08 93 THR A O 1
ATOM 721 N N . THR A 1 94 ? 10.190 11.614 35.902 1.00 10.53 94 THR A N 1
ATOM 722 C CA . THR A 1 94 ? 8.812 11.424 36.310 1.00 10.35 94 THR A CA 1
ATOM 723 C C . THR A 1 94 ? 7.930 12.560 35.797 1.00 9.94 94 THR A C 1
ATOM 724 O O . THR A 1 94 ? 6.741 12.367 35.509 1.00 10.81 94 THR A O 1
ATOM 728 N N . CYS A 1 95 ? 8.491 13.747 35.701 1.00 10.05 95 CYS A N 1
ATOM 729 C CA . CYS A 1 95 ? 7.742 14.904 35.199 1.00 10.37 95 CYS A CA 1
ATOM 730 C C . CYS A 1 95 ? 7.476 14.706 33.714 1.00 10.63 95 CYS A C 1
ATOM 731 O O . CYS A 1 95 ? 6.393 14.997 33.233 1.00 11.41 95 CYS A O 1
ATOM 734 N N . PHE A 1 96 ? 8.446 14.202 32.963 1.00 10.11 96 PHE A N 1
ATOM 735 C CA . PHE A 1 96 ? 8.203 13.882 31.570 1.00 9.95 96 PHE A CA 1
ATOM 736 C C . PHE A 1 96 ? 7.044 12.916 31.427 1.00 10.87 96 PHE A C 1
ATOM 737 O O . PHE A 1 96 ? 6.120 13.104 30.617 1.00 11.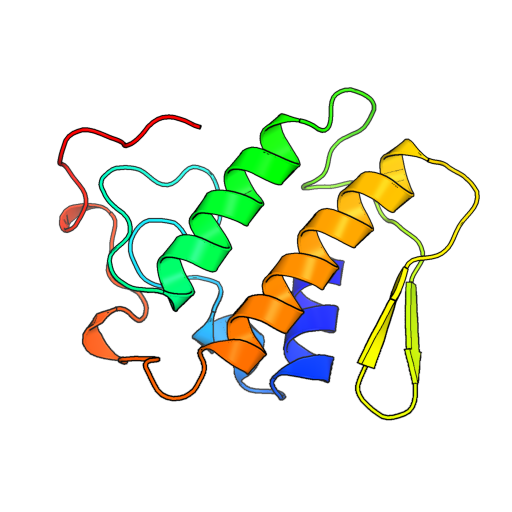69 96 PHE A O 1
ATOM 745 N N . ARG A 1 97 ? 7.038 11.849 32.213 1.00 10.48 97 ARG A N 1
ATOM 746 C CA . ARG A 1 97 ? 5.982 10.882 32.166 1.00 11.36 97 ARG A CA 1
ATOM 747 C C . ARG A 1 97 ? 4.641 11.516 32.515 1.00 11.92 97 ARG A C 1
ATOM 748 O O . ARG A 1 97 ? 3.649 11.285 31.799 1.00 14.97 97 ARG A O 1
ATOM 756 N N . ASP A 1 98 ? 4.614 12.306 33.547 1.00 11.83 98 ASP A N 1
ATOM 757 C CA . ASP A 1 98 ? 3.382 12.948 33.981 1.00 13.50 98 ASP A CA 1
ATOM 758 C C . ASP A 1 98 ? 2.815 13.859 32.932 1.00 14.10 98 ASP A C 1
ATOM 759 O O . ASP A 1 98 ? 1.599 14.112 32.964 1.00 17.37 98 ASP A O 1
ATOM 764 N N . ASN A 1 99 ? 3.616 14.424 32.044 1.00 13.58 99 ASN A N 1
ATOM 765 C CA . ASN A 1 99 ? 3.223 15.429 31.058 1.00 14.59 99 ASN A CA 1
ATOM 766 C C . ASN A 1 99 ? 3.260 14.874 29.649 1.00 14.85 99 ASN A C 1
ATOM 767 O O . ASN A 1 99 ? 3.130 15.664 28.703 1.00 16.45 99 ASN A O 1
ATOM 772 N N . LYS A 1 100 ? 3.322 13.590 29.466 1.00 15.20 100 LYS A N 1
ATOM 773 C CA . LYS A 1 100 ? 3.492 12.992 28.145 1.00 16.47 100 LYS A CA 1
ATOM 774 C C . LYS A 1 100 ? 2.330 13.365 27.241 1.00 16.83 100 LYS A C 1
ATOM 775 O O . LYS A 1 100 ? 2.486 13.500 26.031 1.00 18.36 100 LYS A O 1
ATOM 781 N N . ASP A 1 101 ? 1.155 13.566 27.792 1.00 20.30 101 ASP A N 1
ATOM 782 C CA . ASP A 1 101 ? -0.001 13.805 26.972 1.00 24.11 101 ASP A CA 1
ATOM 783 C C . ASP A 1 101 ? 0.040 15.209 26.335 1.00 22.45 101 ASP A C 1
ATOM 784 O O . ASP A 1 101 ? -0.784 15.411 25.452 1.00 26.74 101 ASP A O 1
ATOM 789 N N . THR A 1 102 ? 0.940 16.115 26.746 1.00 18.83 102 THR A N 1
ATOM 790 C CA . THR A 1 102 ? 1.053 17.425 26.124 1.00 17.79 102 THR A CA 1
ATOM 791 C C . THR A 1 102 ? 2.399 17.529 25.392 1.00 15.10 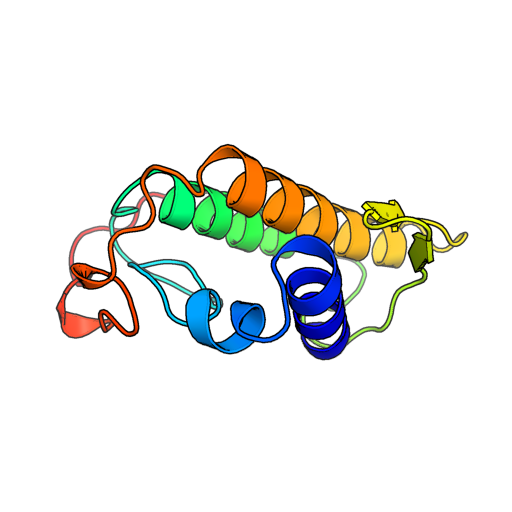102 THR A C 1
ATOM 792 O O . THR A 1 102 ? 2.706 18.604 24.890 1.00 16.59 102 THR A O 1
ATOM 796 N N . TYR A 1 103 ? 3.170 16.477 25.271 1.00 14.59 103 TYR A N 1
ATOM 797 C CA . TYR A 1 103 ? 4.362 16.483 24.424 1.00 12.73 103 TYR A CA 1
ATOM 798 C C . TYR A 1 103 ? 3.924 16.896 23.037 1.00 12.61 103 TYR A C 1
ATOM 799 O O . TYR A 1 103 ? 3.042 16.284 22.442 1.00 14.82 103 TYR A O 1
ATOM 808 N N . ASP A 1 104 ? 4.587 17.880 22.463 1.00 11.46 104 ASP A N 1
ATOM 809 C CA . ASP A 1 104 ? 4.231 18.349 21.120 1.00 11.77 104 ASP A CA 1
ATOM 810 C C . ASP A 1 104 ? 5.488 18.373 20.308 1.00 10.97 104 ASP A C 1
ATOM 811 O O . ASP A 1 104 ? 6.460 19.095 20.610 1.00 10.86 104 ASP A O 1
ATOM 816 N N . ILE A 1 105 ? 5.540 17.592 19.240 1.00 12.26 105 ILE A N 1
ATOM 817 C CA . ILE A 1 105 ? 6.731 17.489 18.416 1.00 13.11 105 ILE A CA 1
ATOM 818 C C . ILE A 1 105 ? 7.143 18.795 17.785 1.00 11.43 105 ILE A C 1
ATOM 819 O O . ILE A 1 105 ? 8.250 18.930 17.354 1.00 11.32 105 ILE A O 1
ATOM 824 N N . LYS A 1 106 ? 6.264 19.808 17.781 1.00 11.57 106 LYS A N 1
ATOM 825 C CA . LYS A 1 106 ? 6.696 21.141 17.371 1.00 12.63 106 LYS A CA 1
ATOM 826 C C . LYS A 1 106 ? 7.905 21.581 18.145 1.00 10.70 106 LYS A C 1
ATOM 827 O O . LYS A 1 106 ? 8.777 22.292 17.618 1.00 13.11 106 LYS A O 1
ATOM 833 N N . TYR A 1 107 ? 8.008 21.165 19.409 1.00 9.46 107 TYR A N 1
ATOM 834 C CA . TYR A 1 107 ? 9.087 21.591 20.269 1.00 8.89 107 TYR A CA 1
ATOM 835 C C . TYR A 1 107 ? 10.270 20.653 20.231 1.00 8.74 107 TYR A C 1
ATOM 836 O O . TYR A 1 107 ? 11.264 20.909 20.892 1.00 9.33 107 TYR A O 1
ATOM 845 N N . TRP A 1 108 ? 10.196 19.535 19.508 1.00 9.56 108 TRP A N 1
ATOM 846 C CA . TRP A 1 108 ? 11.297 18.628 19.398 1.00 9.40 108 TRP A CA 1
ATOM 847 C C . TRP A 1 108 ? 12.426 19.261 18.567 1.00 8.96 108 TRP A C 1
ATOM 848 O O . TRP A 1 108 ? 12.149 19.703 17.474 1.00 10.41 108 TRP A O 1
ATOM 859 N N . PHE A 1 109 ? 13.629 19.358 19.101 1.00 8.65 109 PHE A N 1
ATOM 860 C CA . PHE A 1 109 ? 14.717 20.015 18.427 1.00 8.48 109 PHE A CA 1
ATOM 861 C C . PHE A 1 109 ? 14.268 21.412 17.968 1.00 9.18 109 PHE A C 1
ATOM 862 O O . PHE A 1 109 ? 14.395 21.786 16.822 1.00 11.69 109 PHE A O 1
ATOM 870 N N . TYR A 1 110 ? 13.686 22.129 18.908 1.00 9.69 110 TYR A N 1
ATOM 871 C CA . TYR A 1 110 ? 13.119 23.433 18.660 1.00 10.26 110 TYR A CA 1
ATOM 872 C C . TYR A 1 110 ? 14.147 24.448 18.283 1.00 14.88 110 TYR A C 1
ATOM 873 O O . TYR A 1 110 ? 13.932 25.267 17.400 1.00 22.13 110 TYR A O 1
ATOM 882 N N . GLY A 1 111 ? 15.228 24.393 19.044 1.00 17.46 111 GLY A N 1
ATOM 883 C CA . GLY A 1 111 ? 16.244 25.339 18.572 1.00 24.50 111 GLY A CA 1
ATOM 884 C C . GLY A 1 111 ? 16.246 26.624 19.391 1.00 16.44 111 GLY A C 1
ATOM 885 O O . GLY A 1 111 ? 15.267 27.263 19.724 1.00 14.38 111 GLY A O 1
ATOM 886 N N . ALA A 1 112 ? 17.482 26.976 19.727 1.00 18.28 112 ALA A N 1
ATOM 887 C CA . ALA A 1 112 ? 17.721 28.135 20.510 1.00 15.18 112 ALA A CA 1
ATOM 888 C C . ALA A 1 112 ? 17.200 29.389 19.829 1.00 11.26 112 ALA A C 1
ATOM 889 O O . ALA A 1 112 ? 16.813 30.291 20.538 1.00 11.78 112 ALA A O 1
ATOM 891 N N . LYS A 1 113 ? 17.190 29.434 18.517 1.00 12.44 113 LYS A N 1
ATOM 892 C CA . LYS A 1 113 ? 16.736 30.616 17.845 1.00 14.46 113 LYS A CA 1
ATOM 893 C C . LYS A 1 113 ? 15.286 30.910 18.070 1.00 14.18 113 LYS A C 1
ATOM 894 O O . LYS A 1 113 ? 14.803 31.997 17.773 1.00 16.78 113 LYS A O 1
ATOM 900 N N . ASN A 1 114 ? 14.502 29.991 18.588 1.00 12.41 114 ASN A N 1
ATOM 901 C CA . ASN A 1 114 ? 13.088 30.131 18.862 1.00 12.74 114 ASN A CA 1
ATOM 902 C C . ASN A 1 114 ? 12.857 30.455 20.340 1.00 11.97 114 ASN A C 1
ATOM 903 O O . ASN A 1 114 ? 11.712 30.441 20.712 1.00 14.97 114 ASN A O 1
ATOM 908 N N . CYS A 1 115 ? 13.945 30.654 21.085 1.00 10.84 115 CYS A N 1
ATOM 909 C CA . CYS A 1 115 ? 13.963 30.919 22.485 1.00 11.50 115 CYS A CA 1
ATOM 910 C C . CYS A 1 115 ? 14.807 32.128 22.877 1.00 12.69 115 CYS A C 1
ATOM 911 O O . CYS A 1 115 ? 15.337 32.209 23.998 1.00 14.20 115 CYS A O 1
ATOM 914 N N . GLN A 1 116 ? 15.028 33.048 21.997 1.00 12.63 116 GLN A N 1
ATOM 915 C CA . GLN A 1 116 ? 15.821 34.266 22.185 1.00 13.22 116 GLN A CA 1
ATOM 916 C C . GLN A 1 116 ? 15.186 35.360 22.984 1.00 16.25 116 GLN A C 1
ATOM 917 O O . GLN A 1 116 ? 15.741 36.439 23.140 0.50 22.59 116 GLN A O 1
ATOM 923 N N . GLU A 1 117 ? 14.194 35.020 23.754 1.00 17.95 117 GLU A N 1
ATOM 924 C CA . GLU A 1 117 ? 13.592 36.060 24.626 1.00 15.07 117 GLU A CA 1
ATOM 925 C C . GLU A 1 117 ? 14.228 36.053 25.996 1.00 15.60 117 GLU A C 1
ATOM 926 O O . GLU A 1 117 ? 15.041 35.184 26.290 0.50 10.71 117 GLU A O 1
ATOM 932 N N . LYS A 1 118 ? 13.788 36.959 26.798 1.00 15.53 118 LYS A N 1
ATOM 933 C CA . LYS A 1 118 ? 14.265 37.017 28.175 1.00 16.32 118 LYS A CA 1
ATOM 934 C C . LYS A 1 118 ? 14.088 35.675 28.850 1.00 14.35 118 LYS A C 1
ATOM 935 O O . LYS A 1 118 ? 13.040 35.032 28.795 1.00 16.64 118 LYS A O 1
ATOM 941 N N . SER A 1 119 ? 15.172 35.328 29.555 1.00 14.98 119 SER A N 1
ATOM 942 C CA . SER A 1 119 ? 15.122 34.055 30.272 1.00 12.88 119 SER A CA 1
ATOM 943 C C . SER A 1 119 ? 14.456 34.152 31.623 1.00 14.10 119 SER A C 1
ATOM 944 O O . SER A 1 119 ? 14.698 35.018 32.468 1.00 16.40 119 SER A O 1
ATOM 947 N N . GLU A 1 120 ? 13.570 33.194 31.905 1.00 13.66 120 GLU A N 1
ATOM 948 C CA . GLU A 1 120 ? 13.040 33.079 33.243 1.00 14.35 120 GLU A CA 1
ATOM 949 C C . GLU A 1 120 ? 14.087 32.629 34.218 1.00 15.03 120 GLU A C 1
ATOM 950 O O . GLU 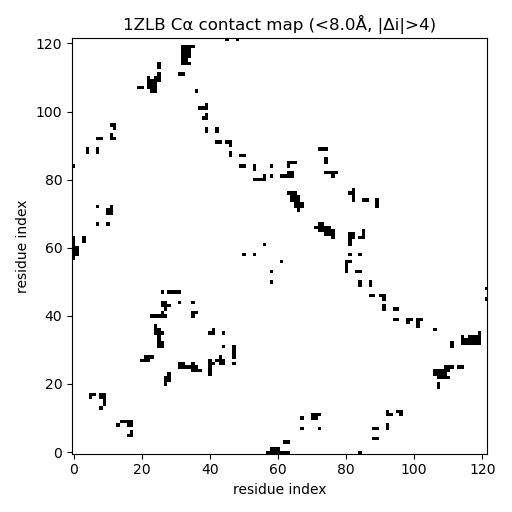A 1 120 ? 14.793 31.671 33.958 1.00 17.55 120 GLU A O 1
ATOM 956 N N . PRO A 1 121 ? 14.294 33.327 35.345 1.00 17.26 121 PRO A N 1
ATOM 957 C CA . PRO A 1 121 ? 15.422 32.890 36.197 1.00 18.68 121 PRO A CA 1
ATOM 958 C C . PRO A 1 121 ? 14.994 31.734 37.090 1.00 19.03 121 PRO A C 1
ATOM 959 O O . PRO A 1 121 ? 13.822 31.498 37.428 1.00 19.86 121 PRO A O 1
ATOM 963 N N . CYS A 1 122 ? 15.984 30.999 37.573 1.00 20.71 122 CYS A N 1
ATOM 964 C CA . CYS A 1 122 ? 15.688 29.952 38.538 1.00 21.34 122 CYS A CA 1
ATOM 965 C C . CYS A 1 122 ? 15.221 30.434 39.892 1.00 25.52 122 CYS A C 1
ATOM 966 O O . CYS A 1 122 ? 14.497 29.735 40.613 0.50 23.15 122 CYS A O 1
#

Secondary structure (DSSP, 8-state):
-HHHHHHHHHHHH-TTHHHHHHSBTTTBSSS--S---SHHHHHHHHHHHHHHT--SS-TTT----EEEETTEEEE--S-HHHHHHHHHHHHHHHHHHHTGGG--GGGBT--GGG--SPPPP-

Sequence (122 aa):
SLWQFGKMINYVMGESGVLQYLSYGCYCGLGGQGQPTDATDRCCFVHDCCYGKVTGCNPKIDSYTYSKKNGDVVCGGDNPCKKQICECDRVATTCFRDNKDTYDIKYWFYGAKNCQEKSEPC

GO terms:
  GO:0004623 A2-type glycerophospholipase activity (F, EXP)
  GO:0005576 extracellular region (C, EXP)

Radius of gyration: 13.76 Å; Cα contacts (8 Å, |Δi|>4): 196; chains: 1; bounding box: 30×40×33 Å

InterPro domains:
  IPR001211 Phospholipase A2 [PR00389] (18-28)
  IPR001211 Phospholipase A2 [PR00389] (33-51)
  IPR001211 Phospholipase A2 [PR00389] (52-70)
  IPR001211 Phospholipase A2 [PR00389] (79-93)
  IPR001211 Phospholipase A2 [PR00389] (97-113)
  IPR001211 Phospholipase A2 [PTHR11716] (5-136)
  IPR016090 Phospholipase A2-like, central domain [PF00068] (18-120)
  IPR016090 Phospholipase A2-like, central domain [SM00085] (17-132)
  IPR016090 Phospholipase A2-like, central domain [cd00125] (17-131)
  IPR033112 Phospholipase A2, aspartic acid active site [PS00119] (101-111)
  IPR033113 Phospholipase A2, histidine active site [PS00118] (59-66)
  IPR036444 Phospholipase A2 domain superfamily [G3DSA:1.20.90.10] (17-138)
  IPR036444 Phospholipase A2 domain superfamily [SSF48619] (17-135)

Solvent-accessible surface area: 6674 Å² total; per-residue (Å²): 2,60,207,29,4,8,131,0,0,39,81,16,20,31,149,82,0,49,104,38,0,53,30,0,8,12,11,10,31,57,69,28,61,0,81,21,39,33,42,0,0,98,4,6,14,73,6,30,10,30,13,62,134,12,131,68,28,66,20,98,105,41,67,13,79,43,56,90,156,137,39,77,8,97,11,23,36,152,61,108,23,77,81,68,0,0,54,3,0,54,68,2,0,50,35,0,121,114,30,66,130,71,39,56,121,126,32,92,116,54,30,69,160,69,1,139,76,174,46,52,111,128

Organism: Bothrops jararacussu (NCBI:txid8726)

Foldseek 3Di:
DVVVLLVQLCLQVNPCRVQLFCQFAQFRPEDGFADGDDQLSVLRVQLNVLQVPLDPDHLVDDAAAWDRDPRAIDGDDDPVSRSSSSVSSRSSSVSCVVCVVVRDCCGRNVDRVVGPDHGDDD

CATH classification: 1.20.90.10

B-factor: mean 18.6, std 10.3, range [5.25, 83.85]

Nearest PDB structures (foldseek):
  1umv-assembly1_X  TM=1.006E+00  e=3.728E-23  Bothrops jararacussu
  1zl7-assembly1_A  TM=1.003E+00  e=5.383E-23  Bothrops jararacussu
  1u73-assembly1_B  TM=9.955E-01  e=7.956E-22  Bothrops jararacussu
  1z76-assembly1_B  TM=9.471E-01  e=5.642E-21  Bothrops jararacussu
  1jia-assembly1_A  TM=9.407E-01  e=1.170E-15  Gloydius halys